Protein AF-A0A2G6MVC4-F1 (afdb_monomer_lite)

Sequence (98 aa):
SINDITSALVVNGYSRGLEQEADAIALELLQRVGYNPWALKHVLEEMDRQWDPRGPGFARTHPSPQDRIGSIQPLLAGRPEVKVTAARADRFARAVGD

Structure (mmCIF, N/CA/C/O backbone):
data_AF-A0A2G6MVC4-F1
#
_entry.id   AF-A0A2G6MVC4-F1
#
loop_
_atom_site.group_PDB
_atom_site.id
_atom_site.type_symbol
_atom_site.label_atom_id
_atom_site.label_alt_id
_atom_site.label_comp_id
_atom_site.label_asym_id
_atom_site.label_entity_id
_atom_site.label_seq_id
_atom_site.pdbx_PDB_ins_code
_atom_site.Cartn_x
_atom_site.Cartn_y
_atom_site.Cartn_z
_atom_site.occupancy
_atom_site.B_iso_or_equiv
_atom_site.auth_seq_id
_atom_site.auth_comp_id
_atom_site.auth_asym_id
_atom_site.auth_atom_id
_atom_site.pdbx_PDB_model_num
ATOM 1 N N . SER A 1 1 ? 2.831 12.547 -31.891 1.00 53.75 1 SER A N 1
ATOM 2 C CA . SER A 1 1 ? 1.528 12.201 -32.507 1.00 53.75 1 SER A CA 1
ATOM 3 C C . SER A 1 1 ? 0.512 11.888 -31.408 1.00 53.75 1 SER A C 1
ATOM 5 O O . SER A 1 1 ? 0.952 11.567 -30.311 1.00 53.75 1 SER A O 1
ATOM 7 N N . ILE A 1 2 ? -0.810 11.951 -31.637 1.00 57.72 2 ILE A N 1
ATOM 8 C CA . ILE A 1 2 ? -1.808 11.482 -30.634 1.00 57.72 2 ILE A CA 1
ATOM 9 C C . ILE A 1 2 ? -1.535 10.014 -30.262 1.00 57.72 2 ILE A C 1
ATOM 11 O O . ILE A 1 2 ? -1.634 9.639 -29.098 1.00 57.72 2 ILE A O 1
ATOM 15 N N . ASN A 1 3 ? -1.054 9.234 -31.234 1.00 55.66 3 ASN A N 1
ATOM 16 C CA . ASN A 1 3 ? -0.643 7.847 -31.044 1.00 55.66 3 ASN A CA 1
ATOM 17 C C . ASN A 1 3 ? 0.523 7.677 -30.048 1.00 55.66 3 ASN A C 1
ATOM 19 O O . ASN A 1 3 ? 0.543 6.685 -29.333 1.00 55.66 3 ASN A O 1
ATOM 23 N N . ASP A 1 4 ? 1.451 8.638 -29.929 1.00 57.19 4 ASP A N 1
ATOM 24 C CA . ASP A 1 4 ? 2.547 8.565 -28.940 1.00 57.19 4 ASP A CA 1
ATOM 25 C C . ASP A 1 4 ? 2.051 8.811 -27.517 1.00 57.19 4 ASP A C 1
ATOM 27 O O . ASP A 1 4 ? 2.571 8.225 -26.577 1.00 57.19 4 ASP A O 1
ATOM 31 N N . ILE A 1 5 ? 1.039 9.667 -27.348 1.00 57.22 5 ILE A N 1
ATOM 32 C CA . ILE A 1 5 ? 0.450 9.969 -26.037 1.00 57.22 5 ILE A CA 1
ATOM 33 C C . ILE A 1 5 ? -0.335 8.752 -25.545 1.00 57.22 5 ILE A C 1
ATOM 35 O O . ILE A 1 5 ? -0.178 8.332 -24.401 1.00 57.22 5 ILE A O 1
ATOM 39 N N . THR A 1 6 ? -1.129 8.134 -26.424 1.00 57.78 6 THR A N 1
ATOM 40 C CA . THR A 1 6 ? -1.849 6.901 -26.091 1.00 57.78 6 THR A CA 1
ATOM 41 C C . THR A 1 6 ? -0.891 5.733 -25.879 1.00 57.78 6 THR A C 1
ATOM 43 O O . THR A 1 6 ? -1.080 4.969 -24.941 1.00 57.78 6 THR A O 1
ATOM 46 N N . SER A 1 7 ? 0.177 5.608 -26.675 1.00 55.53 7 SER A N 1
ATOM 47 C CA . SER A 1 7 ? 1.199 4.577 -26.464 1.00 55.53 7 SER A CA 1
ATOM 48 C C . SER A 1 7 ? 2.024 4.824 -25.206 1.00 55.53 7 SER A C 1
ATOM 50 O O . SER A 1 7 ? 2.325 3.867 -24.513 1.00 55.53 7 SER A O 1
ATOM 52 N N . ALA A 1 8 ? 2.340 6.066 -24.839 1.00 55.47 8 ALA A N 1
ATOM 53 C CA . ALA A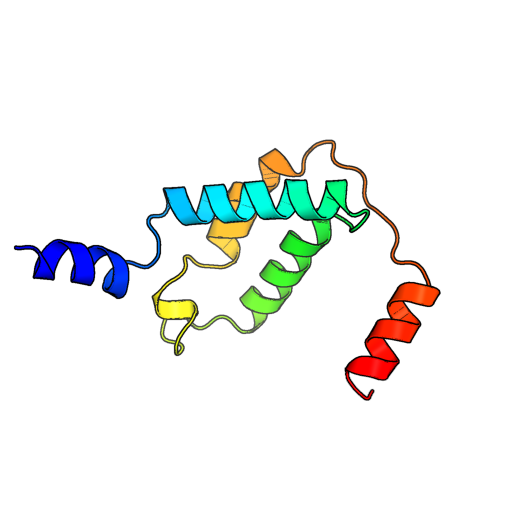 1 8 ? 3.019 6.354 -23.579 1.00 55.47 8 ALA A CA 1
ATOM 54 C C . ALA A 1 8 ? 2.154 5.981 -22.368 1.00 55.47 8 ALA A C 1
ATOM 56 O O . ALA A 1 8 ? 2.689 5.458 -21.399 1.00 55.47 8 ALA A O 1
ATOM 57 N N . LEU A 1 9 ? 0.837 6.194 -22.443 1.00 55.03 9 LEU A N 1
ATOM 58 C CA . LEU A 1 9 ? -0.115 5.798 -21.399 1.00 55.03 9 LEU A CA 1
ATOM 59 C C . LEU A 1 9 ? -0.357 4.278 -21.348 1.00 55.03 9 LEU A C 1
ATOM 61 O O . LEU A 1 9 ? -0.578 3.732 -20.274 1.00 55.03 9 LEU A O 1
ATOM 65 N N . VAL A 1 10 ? -0.318 3.591 -22.494 1.00 53.50 10 VAL A N 1
ATOM 66 C CA . VAL A 1 10 ? -0.588 2.144 -22.597 1.00 53.50 10 VAL A CA 1
ATOM 67 C C . VAL A 1 10 ? 0.672 1.290 -22.388 1.00 53.50 10 VAL A C 1
ATOM 69 O O . VAL A 1 10 ? 0.576 0.192 -21.847 1.00 53.50 10 VAL A O 1
ATOM 72 N N . VAL A 1 11 ? 1.851 1.768 -22.802 1.00 53.38 11 VAL A N 1
ATOM 73 C CA . VAL A 1 11 ? 3.120 1.011 -22.794 1.00 53.38 11 VAL A CA 1
ATOM 74 C C . VAL A 1 11 ? 3.968 1.298 -21.554 1.00 53.38 11 VAL A C 1
ATOM 76 O O . VAL A 1 11 ? 4.631 0.382 -21.080 1.00 53.38 11 VAL A O 1
ATOM 79 N N . ASN A 1 12 ? 3.950 2.514 -20.991 1.00 53.81 12 ASN A N 1
ATOM 80 C CA . ASN A 1 12 ? 4.765 2.811 -19.798 1.00 53.81 12 ASN A CA 1
ATOM 81 C C . ASN A 1 12 ? 4.089 2.433 -18.474 1.00 53.81 12 ASN A C 1
ATOM 83 O O . ASN A 1 12 ? 4.666 2.681 -17.415 1.00 53.81 12 ASN A O 1
ATOM 87 N N . GLY A 1 13 ? 2.880 1.866 -18.517 1.00 56.72 13 GLY A N 1
ATOM 88 C CA . GLY A 1 13 ? 2.032 1.827 -17.334 1.00 56.72 13 GLY A CA 1
ATOM 89 C C . GLY A 1 13 ? 1.529 3.219 -16.956 1.00 56.72 13 GLY A C 1
ATOM 90 O O . GLY A 1 13 ? 1.842 4.219 -17.612 1.00 56.72 13 GLY A O 1
ATOM 91 N N . TYR A 1 14 ? 0.753 3.308 -15.878 1.00 60.19 14 TYR A N 1
ATOM 92 C CA . TYR A 1 14 ? 0.520 4.603 -15.246 1.00 60.19 14 TYR A CA 1
ATOM 93 C C . TYR A 1 14 ? 1.879 5.232 -14.914 1.00 60.19 14 TYR A C 1
ATOM 95 O O . TYR A 1 14 ? 2.822 4.540 -14.519 1.00 60.19 14 TYR A O 1
ATOM 103 N N . SER A 1 15 ? 2.013 6.549 -15.097 1.00 70.38 15 SER A N 1
ATOM 104 C CA . SER A 1 15 ? 3.256 7.220 -14.713 1.00 70.38 15 SER A CA 1
ATOM 105 C C . SER A 1 15 ? 3.573 6.890 -13.247 1.00 70.38 15 SER A C 1
ATOM 107 O O . SER A 1 15 ? 2.660 6.745 -12.434 1.00 70.38 15 SER A O 1
ATOM 109 N N . ARG A 1 16 ? 4.856 6.780 -12.875 1.00 73.69 16 ARG A N 1
ATOM 110 C CA . ARG A 1 16 ? 5.239 6.469 -11.481 1.00 73.69 16 ARG A CA 1
ATOM 111 C C . ARG A 1 16 ? 4.552 7.387 -10.457 1.00 73.69 16 ARG A C 1
ATOM 113 O O . ARG A 1 16 ? 4.278 6.946 -9.349 1.00 73.69 16 ARG A O 1
ATOM 120 N N . GLY A 1 17 ? 4.256 8.634 -10.836 1.00 80.75 17 GLY A N 1
ATOM 121 C CA . GLY A 1 17 ? 3.488 9.567 -10.009 1.00 80.75 17 GLY A CA 1
ATOM 122 C C . GLY A 1 17 ? 2.019 9.169 -9.833 1.00 80.75 17 GLY A C 1
ATOM 123 O O . GLY A 1 17 ? 1.516 9.237 -8.719 1.00 80.75 17 GLY A O 1
ATOM 124 N N . LEU A 1 18 ? 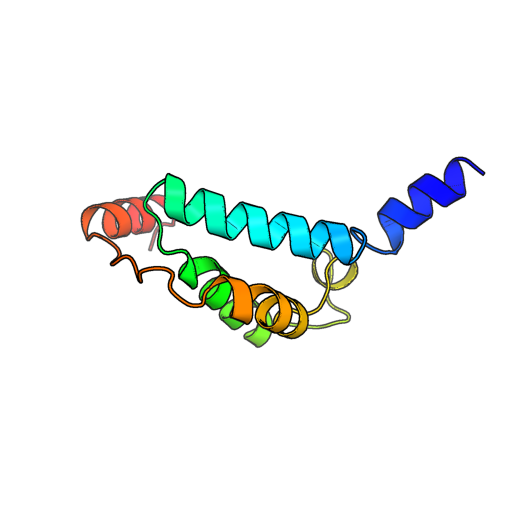1.352 8.694 -10.889 1.00 85.69 18 LEU A N 1
ATOM 125 C CA . LEU A 1 18 ? -0.035 8.216 -10.817 1.00 85.69 18 LEU A CA 1
ATOM 126 C C . LEU A 1 18 ? -0.163 6.953 -9.953 1.00 85.69 18 LEU A C 1
ATOM 128 O O . LEU A 1 18 ? -1.130 6.820 -9.214 1.00 85.69 18 LEU A O 1
ATOM 132 N N . GLU A 1 19 ? 0.823 6.056 -9.994 1.00 86.38 19 GLU A N 1
ATOM 133 C CA . GLU A 1 19 ? 0.863 4.867 -9.126 1.00 86.38 19 GLU A CA 1
ATOM 134 C C . GLU A 1 19 ? 1.000 5.237 -7.645 1.00 86.38 19 GLU A C 1
ATOM 136 O O . GLU A 1 19 ? 0.278 4.718 -6.796 1.00 86.38 19 GLU A O 1
ATOM 141 N N . GLN A 1 20 ? 1.890 6.184 -7.338 1.00 89.94 20 GLN A N 1
ATOM 142 C CA . GLN A 1 20 ? 2.065 6.693 -5.977 1.00 89.94 20 GLN A CA 1
ATOM 143 C C . GLN A 1 20 ? 0.806 7.405 -5.471 1.00 89.94 20 GLN A C 1
ATOM 145 O O . GLN A 1 20 ? 0.413 7.222 -4.319 1.00 89.94 20 GLN A O 1
ATOM 150 N N . GLU A 1 21 ? 0.162 8.203 -6.324 1.00 92.69 21 GLU A N 1
ATOM 151 C CA . GLU A 1 21 ? -1.096 8.872 -5.994 1.00 92.69 21 GLU A CA 1
ATOM 152 C C . GLU A 1 21 ? -2.222 7.858 -5.759 1.00 92.69 21 GLU A C 1
ATOM 154 O O . GLU A 1 21 ? -2.939 7.957 -4.762 1.00 92.69 21 GLU A O 1
ATOM 159 N N . ALA A 1 22 ? -2.336 6.838 -6.614 1.00 93.81 22 ALA A N 1
ATOM 160 C CA . ALA A 1 22 ? -3.309 5.765 -6.450 1.00 93.81 22 ALA A CA 1
ATOM 161 C C . ALA A 1 22 ? -3.120 5.025 -5.117 1.00 93.81 22 ALA A C 1
ATOM 163 O O . ALA A 1 22 ? -4.094 4.792 -4.397 1.00 93.81 22 ALA A O 1
ATOM 164 N N . ASP A 1 23 ? -1.876 4.717 -4.748 1.00 95.75 23 ASP A N 1
ATOM 165 C CA . ASP A 1 23 ? -1.561 4.072 -3.477 1.00 95.75 23 ASP A CA 1
ATOM 166 C C . ASP A 1 23 ? -1.865 4.974 -2.272 1.00 95.75 23 ASP A C 1
ATOM 168 O O . ASP A 1 23 ? -2.466 4.524 -1.292 1.00 95.75 23 ASP A O 1
ATOM 172 N N . ALA A 1 24 ? -1.535 6.265 -2.346 1.00 94.94 24 ALA A N 1
ATOM 173 C CA . ALA A 1 24 ? -1.867 7.227 -1.299 1.00 94.94 24 ALA A CA 1
ATOM 174 C C . ALA A 1 24 ? -3.388 7.356 -1.092 1.00 94.94 24 ALA A C 1
ATOM 176 O O . ALA A 1 24 ? -3.864 7.325 0.050 1.00 94.94 24 ALA A O 1
ATOM 177 N N . ILE A 1 25 ? -4.154 7.435 -2.185 1.00 96.38 25 ILE A N 1
ATOM 178 C CA . ILE A 1 25 ? -5.622 7.466 -2.161 1.00 96.38 25 ILE A CA 1
ATOM 179 C C . ILE A 1 25 ? -6.175 6.162 -1.584 1.00 96.38 25 ILE A C 1
ATOM 181 O O . ILE A 1 25 ? -7.100 6.198 -0.771 1.00 96.38 25 ILE A O 1
ATOM 185 N N . ALA A 1 26 ? -5.606 5.009 -1.945 1.00 95.94 26 ALA A N 1
ATOM 186 C CA . ALA A 1 26 ? -6.025 3.724 -1.397 1.00 95.94 26 ALA A CA 1
ATOM 187 C C . ALA A 1 26 ? -5.858 3.681 0.131 1.00 95.94 26 ALA A C 1
ATOM 189 O O . ALA A 1 26 ? -6.781 3.259 0.831 1.00 95.94 26 ALA A O 1
ATOM 190 N N . LEU A 1 27 ? -4.739 4.179 0.671 1.00 95.50 27 LEU A N 1
ATOM 191 C CA . LEU A 1 27 ? -4.533 4.269 2.122 1.00 95.50 27 LEU A CA 1
ATOM 192 C C . LEU A 1 27 ? -5.569 5.167 2.810 1.00 95.50 27 LEU A C 1
ATOM 194 O O . LEU A 1 27 ? -6.080 4.819 3.879 1.00 95.50 27 LEU A O 1
ATOM 198 N N . GLU A 1 28 ? -5.880 6.324 2.221 1.00 94.25 28 GLU A N 1
ATOM 199 C CA . GLU A 1 28 ? -6.916 7.221 2.741 1.00 94.25 28 GLU A CA 1
ATOM 200 C C . GLU A 1 28 ? -8.295 6.560 2.709 1.00 94.25 28 GLU A C 1
ATOM 202 O O . GLU A 1 28 ? -9.014 6.581 3.710 1.00 94.25 28 GLU A O 1
ATOM 207 N N . LEU A 1 29 ? -8.654 5.934 1.589 1.00 95.75 29 LEU A N 1
ATOM 208 C CA . LEU A 1 29 ? -9.942 5.280 1.423 1.00 95.75 29 LEU A CA 1
ATOM 209 C C . LEU A 1 29 ? -10.117 4.157 2.444 1.00 95.75 29 LEU A C 1
ATOM 211 O O . LEU A 1 29 ? -11.131 4.140 3.141 1.00 95.75 29 LEU A O 1
ATOM 215 N N . LEU A 1 30 ? -9.119 3.273 2.580 1.00 94.06 30 LEU A N 1
ATOM 216 C CA . LEU A 1 30 ? -9.126 2.188 3.562 1.00 94.06 30 LEU A CA 1
ATOM 217 C C . LEU A 1 30 ? -9.412 2.733 4.962 1.00 94.06 30 LEU A C 1
ATOM 219 O O . LEU A 1 30 ? -10.333 2.258 5.622 1.00 94.06 30 LEU A O 1
ATOM 223 N N . GLN A 1 31 ? -8.699 3.783 5.371 1.00 91.62 31 GLN A N 1
ATOM 224 C CA . GLN A 1 31 ? -8.913 4.417 6.668 1.00 91.62 31 GLN A CA 1
ATOM 225 C C . GLN A 1 31 ? -10.329 4.992 6.809 1.00 91.62 31 GLN A C 1
ATOM 227 O O . GLN A 1 31 ? -10.991 4.761 7.821 1.00 91.62 31 GLN A O 1
ATOM 232 N N . ARG A 1 32 ? -10.807 5.729 5.800 1.00 92.19 32 ARG A N 1
ATOM 233 C CA . ARG A 1 32 ? -12.111 6.413 5.828 1.00 92.19 32 ARG A CA 1
ATOM 234 C C . ARG A 1 32 ? -13.286 5.454 5.925 1.00 92.19 32 ARG A C 1
ATOM 236 O O . ARG A 1 32 ? -14.277 5.787 6.566 1.00 92.19 32 ARG A O 1
ATOM 243 N N . VAL A 1 33 ? -13.184 4.280 5.309 1.00 91.12 33 VAL A N 1
ATOM 244 C CA . VAL A 1 33 ? -14.246 3.265 5.350 1.00 91.12 33 VAL A CA 1
ATOM 245 C C . VAL A 1 33 ? -14.035 2.213 6.448 1.00 91.12 33 VAL A C 1
ATOM 247 O O . VAL A 1 33 ? -14.767 1.227 6.503 1.00 91.12 33 VAL A O 1
ATOM 250 N N . GLY A 1 34 ? -13.064 2.422 7.345 1.00 88.81 34 GLY A N 1
ATOM 251 C CA . GLY A 1 34 ? -12.838 1.572 8.516 1.00 88.81 34 GLY A CA 1
ATOM 252 C C . GLY A 1 34 ? -12.100 0.260 8.233 1.00 88.81 34 GLY A C 1
ATOM 253 O O . GLY A 1 34 ? -12.146 -0.654 9.056 1.00 88.81 34 GLY A O 1
ATOM 254 N N . TYR A 1 35 ? -11.421 0.143 7.091 1.00 91.19 35 TYR A N 1
ATOM 255 C CA . TYR A 1 35 ? -10.453 -0.926 6.842 1.00 91.19 35 TYR A CA 1
ATOM 256 C C . TYR A 1 35 ? -9.072 -0.563 7.391 1.00 91.19 35 TYR A C 1
ATOM 258 O O . TYR A 1 35 ? -8.737 0.600 7.600 1.00 91.19 35 TYR A O 1
ATOM 266 N N . ASN A 1 36 ? -8.245 -1.587 7.601 1.00 92.38 36 ASN A N 1
ATOM 267 C CA . ASN A 1 36 ? -6.860 -1.410 8.014 1.00 92.38 36 ASN A CA 1
ATOM 268 C C . ASN A 1 36 ? -6.032 -0.806 6.865 1.00 92.38 36 ASN A C 1
ATOM 270 O O . ASN A 1 36 ? -5.896 -1.475 5.839 1.00 92.38 36 ASN A O 1
ATOM 274 N N . PRO A 1 37 ? -5.433 0.391 7.007 1.00 94.00 37 PRO A N 1
ATOM 275 C CA . PRO A 1 37 ? -4.573 0.965 5.967 1.00 94.00 37 PRO A CA 1
ATOM 276 C C . PRO A 1 37 ? -3.348 0.089 5.665 1.00 94.00 37 PRO A C 1
ATOM 278 O O . PRO A 1 37 ? -2.881 0.047 4.530 1.00 94.00 37 PRO A O 1
ATOM 281 N N . TRP A 1 38 ? -2.880 -0.689 6.648 1.00 94.75 38 TRP A N 1
ATOM 282 C CA . TRP A 1 38 ? -1.794 -1.656 6.471 1.00 94.75 38 TRP A CA 1
ATOM 283 C C . TRP A 1 38 ? -2.173 -2.837 5.563 1.00 94.75 38 TRP A C 1
ATOM 285 O O . TRP A 1 38 ? -1.290 -3.537 5.072 1.00 94.75 38 TRP A O 1
ATOM 295 N N . ALA A 1 39 ? -3.463 -3.042 5.265 1.00 94.25 39 ALA A N 1
ATOM 296 C CA . ALA A 1 39 ? -3.909 -4.106 4.366 1.00 94.25 39 ALA A CA 1
ATOM 297 C C . ALA A 1 39 ? -3.342 -3.961 2.947 1.00 94.25 39 ALA A C 1
ATOM 299 O O . ALA A 1 39 ? -3.067 -4.977 2.315 1.00 94.25 39 ALA A O 1
ATOM 300 N N . LEU A 1 40 ? -3.113 -2.733 2.459 1.00 96.00 40 LEU A N 1
ATOM 301 C CA . LEU A 1 40 ? -2.475 -2.530 1.155 1.00 96.00 40 LEU A CA 1
ATOM 302 C C . LEU A 1 40 ? -1.053 -3.102 1.144 1.00 96.00 40 LEU A C 1
ATOM 304 O O . LEU A 1 40 ? -0.696 -3.822 0.218 1.00 96.00 40 LEU A O 1
ATOM 308 N N . LYS A 1 41 ? -0.270 -2.858 2.204 1.00 96.00 41 LYS A N 1
ATOM 309 C CA . LYS A 1 41 ? 1.072 -3.436 2.353 1.00 96.00 41 LYS A CA 1
ATOM 310 C C . LYS A 1 41 ? 1.022 -4.964 2.338 1.00 96.00 41 LYS A C 1
ATOM 312 O O . LYS A 1 41 ? 1.810 -5.568 1.627 1.00 96.00 41 LYS A O 1
ATOM 317 N N . HIS A 1 42 ? 0.069 -5.580 3.037 1.00 94.88 42 HIS A N 1
ATOM 318 C CA . HIS A 1 42 ? -0.080 -7.040 3.030 1.00 94.88 42 HIS A CA 1
ATOM 319 C C . HIS A 1 42 ? -0.444 -7.610 1.658 1.00 94.88 42 HIS A C 1
ATOM 321 O O . HIS A 1 42 ? 0.088 -8.644 1.265 1.00 94.88 42 HIS A O 1
ATOM 327 N N . VAL A 1 43 ? -1.320 -6.933 0.911 1.00 94.94 43 VAL A N 1
ATOM 328 C CA . VAL A 1 43 ? -1.629 -7.322 -0.471 1.00 94.94 43 VAL A CA 1
ATOM 329 C C . VAL A 1 43 ? -0.372 -7.241 -1.336 1.00 94.94 43 VAL A C 1
ATOM 331 O O . VAL A 1 43 ? -0.084 -8.183 -2.064 1.00 94.94 43 VAL A O 1
ATOM 334 N N . LEU A 1 44 ? 0.407 -6.162 -1.223 1.00 96.12 44 LEU A N 1
ATOM 335 C CA . LEU A 1 44 ? 1.657 -6.009 -1.970 1.00 96.12 44 LEU A CA 1
ATOM 336 C C . LEU A 1 44 ? 2.702 -7.064 -1.581 1.00 96.12 44 LEU A C 1
ATOM 338 O O . LEU A 1 44 ? 3.365 -7.600 -2.459 1.00 96.12 44 LEU A O 1
ATOM 342 N N . GLU A 1 45 ? 2.820 -7.405 -0.298 1.00 96.94 45 GLU A N 1
ATOM 343 C CA . GLU A 1 45 ? 3.695 -8.484 0.178 1.00 96.94 45 GLU A CA 1
ATOM 344 C C . GLU A 1 45 ? 3.293 -9.846 -0.402 1.00 96.94 45 GLU A C 1
ATOM 346 O O . GLU A 1 45 ? 4.160 -10.628 -0.782 1.00 96.94 45 GLU A O 1
ATOM 351 N N . GLU A 1 46 ? 1.993 -10.139 -0.492 1.00 95.69 46 GLU A N 1
ATOM 352 C CA . GLU A 1 46 ? 1.512 -11.377 -1.115 1.00 95.69 46 GLU A CA 1
ATOM 353 C C . GLU A 1 46 ? 1.763 -11.380 -2.627 1.00 95.69 46 GLU A C 1
ATOM 355 O O . GLU A 1 46 ? 2.224 -12.378 -3.179 1.00 95.69 46 GLU A O 1
ATOM 360 N N . MET A 1 47 ? 1.528 -10.247 -3.293 1.00 93.94 47 MET A N 1
ATOM 361 C CA . MET A 1 47 ? 1.829 -10.083 -4.716 1.00 93.94 47 MET A CA 1
ATOM 362 C C . MET A 1 47 ? 3.320 -10.268 -5.008 1.00 93.94 47 MET A C 1
ATOM 364 O O . MET A 1 47 ? 3.664 -10.870 -6.021 1.00 93.94 47 MET A O 1
ATOM 368 N N . ASP A 1 48 ? 4.198 -9.784 -4.126 1.00 95.25 48 ASP A N 1
ATOM 369 C CA . ASP A 1 48 ? 5.649 -9.902 -4.276 1.00 95.25 48 ASP A CA 1
ATOM 370 C C . ASP A 1 48 ? 6.118 -11.361 -4.299 1.00 95.25 48 ASP A C 1
ATOM 372 O O . ASP A 1 48 ? 6.968 -11.733 -5.106 1.00 95.25 48 ASP A O 1
ATOM 376 N N . ARG A 1 49 ? 5.505 -12.228 -3.481 1.00 95.38 49 ARG A N 1
ATOM 377 C CA . ARG A 1 49 ? 5.840 -13.665 -3.435 1.00 95.38 49 ARG A CA 1
ATOM 378 C C . ARG A 1 49 ? 5.619 -14.375 -4.766 1.00 95.38 49 ARG A C 1
ATOM 380 O O . ARG A 1 49 ? 6.258 -15.391 -5.025 1.00 95.38 49 ARG A O 1
ATOM 387 N N . GLN A 1 50 ? 4.699 -13.866 -5.579 1.00 91.12 50 GLN A N 1
ATOM 388 C CA . GLN A 1 50 ? 4.332 -14.432 -6.876 1.00 91.12 50 GLN A CA 1
ATOM 389 C C . GLN A 1 50 ? 4.777 -13.531 -8.036 1.00 91.12 50 GLN A C 1
ATOM 391 O O . GLN A 1 50 ? 4.349 -13.726 -9.175 1.00 91.12 50 GLN A O 1
ATOM 396 N N . TRP A 1 51 ? 5.615 -12.526 -7.761 1.00 93.12 51 TRP A N 1
ATOM 397 C CA . TRP A 1 51 ? 5.972 -11.519 -8.743 1.00 93.12 51 TRP A CA 1
ATOM 398 C C . TRP A 1 51 ? 6.949 -12.057 -9.784 1.00 93.12 51 TRP A C 1
ATOM 400 O O . TRP A 1 51 ? 8.073 -12.452 -9.477 1.00 93.12 51 TRP A O 1
ATOM 410 N N . ASP A 1 52 ? 6.543 -11.978 -11.047 1.00 92.94 52 ASP A N 1
ATOM 411 C CA . ASP A 1 52 ? 7.432 -12.121 -12.192 1.00 92.94 52 ASP A CA 1
ATOM 412 C C . ASP A 1 52 ? 7.437 -10.797 -12.968 1.00 92.94 52 ASP A C 1
ATOM 414 O O . ASP A 1 52 ? 6.415 -10.454 -13.566 1.00 92.94 52 ASP A O 1
ATOM 418 N N . PRO A 1 53 ? 8.563 -10.058 -13.028 1.00 86.25 53 PRO A N 1
ATOM 419 C CA . PRO A 1 53 ? 8.675 -8.838 -13.831 1.00 86.25 53 PRO A CA 1
ATOM 420 C C . PRO A 1 53 ? 8.394 -9.042 -15.330 1.00 86.25 53 PRO A C 1
ATOM 422 O O . PRO A 1 53 ? 8.138 -8.081 -16.050 1.00 86.25 53 PRO A O 1
ATOM 425 N N . ARG A 1 54 ? 8.478 -10.283 -15.828 1.00 87.38 54 ARG A N 1
ATOM 426 C CA . ARG A 1 54 ? 8.125 -10.667 -17.206 1.00 87.38 54 ARG A CA 1
ATOM 427 C C . ARG A 1 54 ? 6.732 -11.297 -17.305 1.00 87.38 54 ARG A C 1
ATOM 429 O O . ARG A 1 54 ? 6.311 -11.680 -18.401 1.00 87.38 54 ARG A O 1
ATOM 436 N N . GLY A 1 55 ? 6.021 -11.372 -16.184 1.00 84.25 55 GLY A N 1
ATOM 437 C CA . GLY A 1 55 ? 4.687 -11.929 -16.065 1.00 84.25 55 GLY A CA 1
ATOM 438 C C . GLY A 1 55 ? 3.648 -11.139 -16.866 1.00 84.25 55 GLY A C 1
ATOM 439 O O . GLY A 1 55 ? 3.877 -9.999 -17.279 1.00 84.25 55 GLY A O 1
ATOM 440 N N . PRO A 1 56 ? 2.488 -11.740 -17.153 1.00 82.75 56 PRO A N 1
ATOM 441 C CA . PRO A 1 56 ? 1.463 -11.095 -17.954 1.00 82.75 56 PRO A CA 1
ATOM 442 C C . PRO A 1 56 ? 0.746 -9.959 -17.209 1.00 82.75 56 PRO A C 1
ATOM 444 O O . PRO A 1 56 ? 0.727 -9.894 -15.983 1.00 82.75 56 PRO A O 1
ATOM 447 N N . GLY A 1 57 ? 0.088 -9.084 -17.976 1.00 83.44 57 GLY A 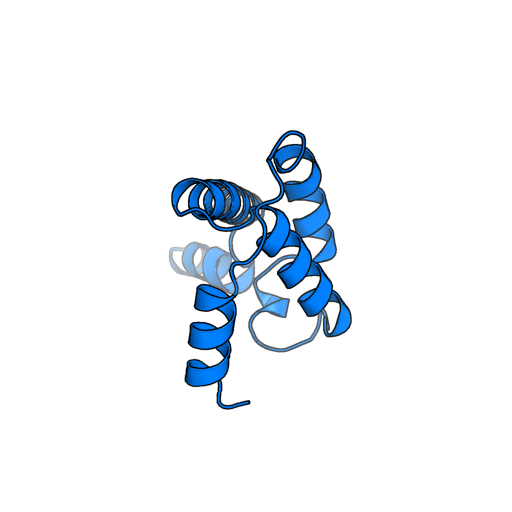N 1
ATOM 448 C CA . GLY A 1 57 ? -0.835 -8.073 -17.453 1.00 83.44 57 GLY A CA 1
ATOM 449 C C . GLY A 1 57 ? -0.182 -7.095 -16.477 1.00 83.44 57 GLY A C 1
ATOM 450 O O . GLY A 1 57 ? 0.622 -6.263 -16.890 1.00 83.44 57 GLY A O 1
ATOM 451 N N . PHE A 1 58 ? -0.543 -7.221 -15.198 1.00 82.31 58 PHE A N 1
ATOM 452 C CA . PHE A 1 58 ? -0.225 -6.277 -14.125 1.00 82.31 58 PHE A CA 1
ATOM 453 C C . PHE A 1 58 ? 1.280 -6.009 -13.976 1.00 82.31 58 PHE A C 1
ATOM 455 O O . PHE A 1 58 ? 1.686 -4.859 -13.836 1.00 82.31 58 PHE A O 1
ATOM 462 N N . ALA A 1 59 ? 2.118 -7.044 -14.097 1.00 85.62 59 ALA A N 1
ATOM 463 C CA . ALA A 1 59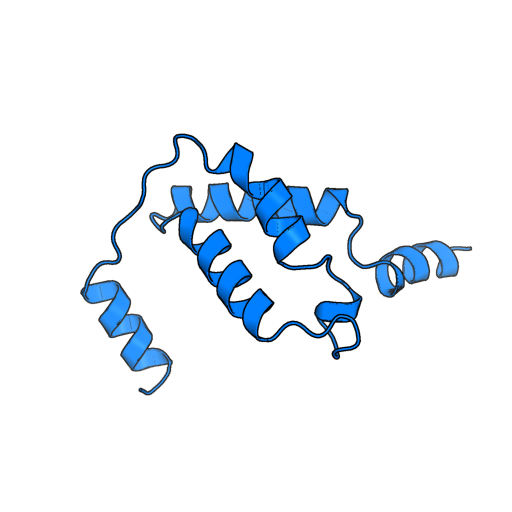 ? 3.568 -6.895 -13.963 1.00 85.62 59 ALA A CA 1
ATOM 464 C C . ALA A 1 59 ? 4.239 -6.108 -15.100 1.00 85.62 59 ALA A C 1
ATOM 466 O O . ALA A 1 59 ? 5.370 -5.654 -14.949 1.00 85.62 59 ALA A O 1
ATOM 467 N N . ARG A 1 60 ? 3.540 -5.908 -16.227 1.00 84.00 60 ARG A N 1
ATOM 468 C CA . ARG A 1 60 ? 4.028 -5.101 -17.357 1.00 84.00 60 ARG A CA 1
ATOM 469 C C . ARG A 1 60 ? 3.654 -3.628 -17.255 1.00 84.00 60 ARG A C 1
ATOM 471 O O . ARG A 1 60 ? 4.288 -2.814 -17.915 1.00 84.00 60 ARG A O 1
ATOM 478 N N . THR A 1 61 ? 2.616 -3.295 -16.488 1.00 82.88 61 THR A N 1
ATOM 479 C CA . THR A 1 61 ? 2.020 -1.949 -16.462 1.00 82.88 61 THR A CA 1
ATOM 480 C C . THR A 1 61 ? 2.114 -1.263 -15.103 1.00 82.88 61 THR A C 1
ATOM 482 O O . THR A 1 61 ? 1.750 -0.098 -15.002 1.00 82.88 61 THR A O 1
ATOM 485 N N . HIS A 1 62 ? 2.592 -1.954 -14.069 1.00 85.56 62 HIS A N 1
ATOM 486 C CA . HIS A 1 62 ? 2.796 -1.398 -12.734 1.00 85.56 62 HIS A CA 1
ATOM 487 C C . HIS A 1 62 ? 4.244 -1.627 -12.268 1.00 85.56 62 HIS A C 1
ATOM 489 O O . HIS A 1 62 ? 4.867 -2.616 -12.666 1.00 85.56 62 HIS A O 1
ATOM 495 N N . PRO A 1 63 ? 4.793 -0.747 -11.408 1.00 89.19 63 PRO A N 1
ATOM 496 C CA . PRO A 1 63 ? 6.052 -0.988 -10.710 1.00 89.19 63 PRO A CA 1
ATOM 497 C C . PRO A 1 63 ? 6.005 -2.259 -9.854 1.00 89.19 63 PRO A C 1
ATOM 499 O O . PRO A 1 63 ? 4.932 -2.780 -9.540 1.00 89.19 63 PRO A O 1
ATOM 502 N N . SER A 1 64 ? 7.182 -2.727 -9.430 1.00 92.94 64 SER A N 1
ATOM 503 C CA . SER A 1 64 ? 7.274 -3.886 -8.541 1.00 92.94 64 SER A CA 1
ATOM 504 C C . SER A 1 64 ? 6.512 -3.643 -7.223 1.00 92.94 64 SER A C 1
ATOM 506 O O . SER A 1 64 ? 6.425 -2.499 -6.757 1.00 92.94 64 SER A O 1
ATOM 508 N N . PRO A 1 65 ? 5.987 -4.694 -6.573 1.00 95.12 65 PRO A N 1
ATOM 509 C CA . PRO A 1 65 ? 5.372 -4.557 -5.259 1.00 95.12 65 PRO A CA 1
ATOM 510 C C . PRO A 1 65 ? 6.330 -3.957 -4.221 1.00 95.12 65 PRO A C 1
ATOM 512 O O . PRO A 1 65 ? 5.906 -3.119 -3.430 1.00 95.12 65 PRO A O 1
ATOM 515 N N . GLN A 1 66 ? 7.623 -4.298 -4.269 1.00 95.69 66 GLN A N 1
ATOM 516 C CA . GLN A 1 66 ? 8.655 -3.708 -3.403 1.00 95.69 66 GLN A CA 1
ATOM 517 C C . GLN A 1 66 ? 8.819 -2.195 -3.612 1.00 95.69 66 GLN A C 1
ATOM 519 O O . GLN A 1 66 ? 8.856 -1.450 -2.630 1.00 95.69 66 GLN A O 1
ATOM 524 N N . ASP A 1 67 ? 8.854 -1.717 -4.864 1.00 94.31 67 ASP A N 1
ATOM 525 C CA . ASP A 1 67 ? 8.906 -0.277 -5.170 1.00 94.31 67 ASP A CA 1
ATOM 526 C C . ASP A 1 67 ? 7.698 0.442 -4.546 1.00 94.31 67 ASP A C 1
ATOM 528 O O . ASP A 1 67 ? 7.831 1.504 -3.927 1.00 94.31 67 ASP A O 1
ATOM 532 N N . ARG A 1 68 ? 6.510 -0.160 -4.678 1.00 94.88 68 ARG A N 1
ATOM 533 C CA . ARG A 1 68 ? 5.259 0.385 -4.140 1.00 94.88 68 ARG A CA 1
ATOM 534 C C . ARG A 1 68 ? 5.248 0.390 -2.615 1.00 94.88 68 ARG A C 1
ATOM 536 O O . ARG A 1 68 ? 4.942 1.431 -2.033 1.00 94.88 68 ARG A O 1
ATOM 543 N N . ILE A 1 69 ? 5.673 -0.699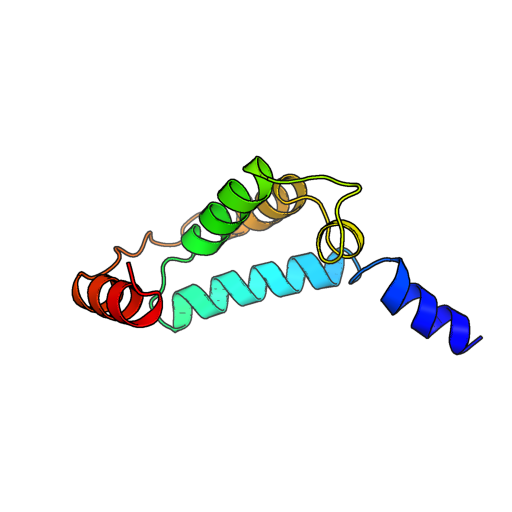 -1.965 1.00 96.00 69 ILE A N 1
ATOM 544 C CA . ILE A 1 69 ? 5.849 -0.779 -0.503 1.00 96.00 69 ILE A CA 1
ATOM 545 C C . ILE A 1 69 ? 6.765 0.347 -0.018 1.00 96.00 69 ILE A C 1
AT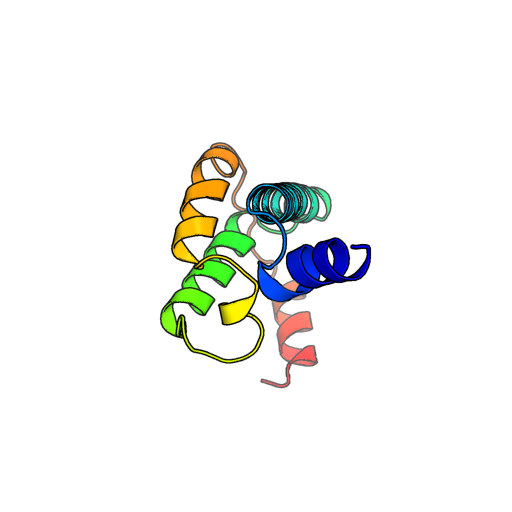OM 547 O O . ILE A 1 69 ? 6.409 1.061 0.919 1.00 96.00 69 ILE A O 1
ATOM 551 N N . GLY A 1 70 ? 7.902 0.557 -0.686 1.00 94.94 70 GLY A N 1
ATOM 552 C CA . GLY A 1 70 ? 8.827 1.644 -0.367 1.00 94.94 70 GLY A CA 1
ATOM 553 C C . GLY A 1 70 ? 8.166 3.023 -0.422 1.00 94.94 70 GLY A C 1
ATOM 554 O O . GLY A 1 70 ? 8.410 3.857 0.450 1.00 94.94 70 GLY A O 1
ATOM 555 N N . SER A 1 71 ? 7.285 3.248 -1.400 1.00 93.69 71 SER A N 1
ATOM 556 C CA . SER A 1 71 ? 6.571 4.520 -1.554 1.00 93.69 71 SER A CA 1
ATOM 557 C C . SER A 1 71 ? 5.489 4.756 -0.492 1.00 93.69 71 SER A C 1
ATOM 559 O O . SER A 1 71 ? 5.318 5.888 -0.038 1.00 93.69 71 SER A O 1
ATOM 561 N N . ILE A 1 72 ? 4.795 3.703 -0.041 1.00 95.06 72 ILE A N 1
ATOM 562 C CA . ILE A 1 72 ? 3.715 3.823 0.952 1.00 95.06 72 ILE A CA 1
ATOM 563 C C . ILE A 1 72 ? 4.203 3.758 2.398 1.00 95.06 72 ILE A C 1
ATOM 565 O O . ILE A 1 72 ? 3.500 4.220 3.296 1.00 95.06 72 ILE A O 1
ATOM 569 N N . GLN A 1 73 ? 5.393 3.207 2.652 1.00 94.50 73 GLN A N 1
ATOM 570 C CA . GLN A 1 73 ? 5.922 3.022 4.005 1.00 94.50 73 GLN A CA 1
ATOM 571 C C . GLN A 1 73 ? 5.936 4.325 4.836 1.00 94.50 73 GLN A C 1
ATOM 573 O O . GLN A 1 73 ? 5.480 4.287 5.982 1.00 94.50 73 GLN A O 1
ATOM 578 N N . PRO A 1 74 ? 6.362 5.492 4.303 1.00 94.31 74 PRO A N 1
ATOM 579 C CA . PRO A 1 74 ? 6.295 6.757 5.037 1.00 94.31 74 PRO A CA 1
ATOM 580 C C . PRO A 1 74 ? 4.856 7.219 5.306 1.00 94.31 74 PRO A C 1
ATOM 582 O O . PRO A 1 74 ? 4.592 7.836 6.334 1.00 94.31 74 PRO A O 1
ATOM 585 N N . LEU A 1 75 ? 3.917 6.902 4.408 1.00 93.50 75 LEU A N 1
ATOM 586 C CA . LEU A 1 75 ? 2.504 7.282 4.522 1.00 93.50 75 LEU A CA 1
ATOM 587 C C . LEU A 1 75 ? 1.747 6.445 5.560 1.00 93.50 75 LEU A C 1
ATOM 589 O O . LEU A 1 75 ? 0.700 6.876 6.047 1.00 93.50 75 LEU A O 1
ATOM 593 N N . LEU A 1 76 ? 2.245 5.248 5.878 1.00 91.69 76 LEU A N 1
ATOM 594 C CA . LEU A 1 76 ? 1.691 4.358 6.901 1.00 91.69 76 LEU A CA 1
ATOM 595 C C . LEU A 1 76 ? 2.093 4.768 8.324 1.00 91.69 76 LEU A C 1
ATOM 597 O O . LEU A 1 76 ? 1.407 4.400 9.280 1.00 91.69 76 LEU A O 1
ATOM 601 N N . ALA A 1 77 ? 3.178 5.531 8.481 1.00 89.69 77 ALA A N 1
ATOM 602 C CA . ALA A 1 77 ? 3.653 5.971 9.786 1.00 89.69 77 ALA A CA 1
ATOM 603 C C . ALA A 1 77 ? 2.555 6.754 10.532 1.00 89.69 77 ALA A C 1
ATOM 605 O O . ALA A 1 77 ? 2.009 7.733 10.031 1.00 89.69 77 ALA A O 1
ATOM 606 N N . GLY A 1 78 ? 2.210 6.301 11.740 1.00 83.56 78 GLY A N 1
ATOM 607 C CA . GLY A 1 78 ? 1.174 6.922 12.573 1.00 83.56 78 GLY A CA 1
ATOM 608 C C . GLY A 1 78 ? -0.270 6.536 12.229 1.00 83.56 78 GLY A C 1
ATOM 609 O O . GLY A 1 78 ? -1.183 6.967 12.933 1.00 83.56 78 GLY A O 1
ATOM 610 N N . ARG A 1 79 ? -0.511 5.703 11.204 1.00 89.00 79 ARG A N 1
ATOM 611 C CA . ARG A 1 79 ? -1.857 5.177 10.928 1.00 89.00 79 ARG A CA 1
ATOM 612 C C . ARG A 1 79 ? -2.186 4.000 11.851 1.00 89.00 79 ARG A C 1
ATOM 614 O O . ARG A 1 79 ? -1.347 3.109 12.014 1.00 89.00 79 ARG A O 1
ATOM 621 N N . PRO A 1 80 ? -3.401 3.958 12.427 1.00 83.94 80 PRO A N 1
ATOM 622 C CA . PRO A 1 80 ? -3.789 2.889 13.331 1.00 83.94 80 PRO A CA 1
ATOM 623 C C . PRO A 1 80 ? -3.925 1.571 12.575 1.00 83.94 80 PRO A C 1
ATOM 625 O O . PRO A 1 80 ? -4.485 1.513 11.477 1.00 83.94 80 PRO A O 1
ATOM 628 N N . GLU A 1 81 ? -3.463 0.499 13.201 1.00 81.31 81 GLU A N 1
ATOM 629 C CA . GLU A 1 81 ? -3.792 -0.841 12.752 1.00 81.31 81 GLU A CA 1
ATOM 630 C C . GLU A 1 81 ? -5.240 -1.152 13.149 1.00 81.31 81 GLU A C 1
ATOM 632 O O . GLU A 1 81 ? -5.603 -1.145 14.328 1.00 81.31 81 GLU A O 1
ATOM 637 N N . VAL A 1 82 ? -6.096 -1.391 12.156 1.00 85.94 82 VAL A N 1
ATOM 638 C CA . VAL A 1 82 ? -7.503 -1.733 12.397 1.00 85.94 82 VAL A CA 1
ATOM 639 C C . VAL A 1 82 ? -7.654 -3.248 12.408 1.00 85.94 82 VAL A C 1
ATOM 641 O O . VAL A 1 82 ? -7.328 -3.929 11.434 1.00 85.94 82 VAL A O 1
ATOM 644 N N . LYS A 1 83 ? -8.188 -3.799 13.501 1.00 84.06 83 LYS A N 1
ATOM 645 C CA . LYS A 1 83 ? -8.444 -5.239 13.594 1.00 84.06 83 LYS A CA 1
ATOM 646 C C . LYS A 1 83 ? -9.596 -5.644 12.680 1.00 84.06 83 LYS A C 1
ATOM 648 O O . LYS A 1 83 ? -10.653 -5.013 12.662 1.00 84.06 83 LYS A O 1
ATOM 653 N N . VAL A 1 84 ? -9.407 -6.744 11.959 1.00 84.25 84 VAL A N 1
ATOM 654 C CA . VAL A 1 84 ? -10.474 -7.373 11.177 1.00 84.25 84 VAL A CA 1
ATOM 655 C C . VAL A 1 84 ? -11.521 -7.942 12.132 1.00 84.25 84 VAL A C 1
ATOM 657 O O . VAL A 1 84 ? -11.195 -8.708 13.035 1.00 84.25 84 VAL A O 1
ATOM 660 N N . THR A 1 85 ? -12.786 -7.571 11.939 1.00 88.62 85 THR A N 1
ATOM 661 C CA . THR A 1 85 ? -13.896 -8.103 12.737 1.00 88.62 85 THR A CA 1
ATOM 662 C C . THR A 1 85 ? -14.321 -9.484 12.237 1.00 88.62 85 THR A C 1
ATOM 664 O O . THR A 1 85 ? -14.290 -9.745 11.032 1.00 88.62 85 THR A O 1
ATOM 667 N N . ALA A 1 86 ? -14.787 -10.349 13.146 1.00 90.25 86 ALA A N 1
ATOM 668 C CA . ALA A 1 86 ? -15.298 -11.680 12.799 1.00 90.25 86 ALA A CA 1
ATOM 669 C C . ALA A 1 86 ? -16.416 -11.604 11.745 1.00 90.25 86 ALA A C 1
ATOM 671 O O . ALA A 1 86 ? -16.346 -12.262 10.717 1.00 90.25 86 ALA A O 1
ATOM 672 N N . ALA A 1 87 ? -17.362 -10.674 11.909 1.00 91.69 87 ALA A N 1
ATOM 673 C CA . ALA A 1 87 ? -18.444 -10.479 10.945 1.00 91.69 87 ALA A CA 1
ATOM 674 C C . ALA A 1 87 ? -17.952 -10.122 9.529 1.00 91.69 87 ALA A C 1
ATOM 676 O O . ALA A 1 87 ? -18.604 -10.475 8.548 1.00 91.69 87 ALA A O 1
ATOM 677 N N . ARG A 1 88 ? -16.830 -9.395 9.387 1.00 88.94 88 ARG A N 1
ATOM 678 C CA . ARG A 1 88 ? -16.216 -9.159 8.070 1.00 88.94 88 ARG A CA 1
ATOM 679 C C . ARG A 1 88 ? -15.607 -10.449 7.524 1.00 88.94 88 ARG A C 1
ATOM 681 O O . ARG A 1 88 ? -15.813 -10.728 6.347 1.00 88.94 88 ARG A O 1
ATOM 688 N N . ALA A 1 89 ? -14.858 -11.183 8.347 1.00 89.31 89 ALA A N 1
ATOM 689 C CA . ALA A 1 89 ? -14.234 -12.442 7.947 1.00 89.31 89 ALA A CA 1
ATOM 690 C C . ALA A 1 89 ? -15.285 -13.463 7.478 1.00 89.31 89 ALA A C 1
ATOM 692 O O . ALA A 1 89 ? -15.140 -14.020 6.396 1.00 89.31 89 ALA A O 1
ATOM 693 N N . ASP A 1 90 ? -16.400 -13.590 8.200 1.00 93.50 90 ASP A N 1
ATOM 694 C CA . ASP A 1 90 ? -17.514 -14.466 7.826 1.00 93.50 90 ASP A CA 1
ATOM 695 C C . ASP A 1 90 ? -18.134 -14.071 6.480 1.00 93.50 90 ASP A C 1
ATOM 697 O O . ASP A 1 90 ? -18.423 -14.926 5.644 1.00 93.50 90 ASP A O 1
ATOM 701 N N . ARG A 1 91 ? -18.340 -12.764 6.243 1.00 93.56 91 ARG A N 1
ATOM 702 C CA . ARG A 1 91 ? -18.834 -12.274 4.943 1.00 93.56 91 ARG A CA 1
ATOM 703 C C . ARG A 1 91 ? -17.860 -12.589 3.814 1.00 93.56 91 ARG A C 1
ATOM 705 O O . ARG A 1 91 ? -18.314 -12.915 2.724 1.00 93.56 91 ARG A O 1
ATOM 712 N N . PHE A 1 92 ? -16.557 -12.468 4.067 1.00 91.00 92 PHE A N 1
ATOM 713 C CA . PHE A 1 92 ? -15.529 -12.797 3.087 1.00 91.00 92 PHE A CA 1
ATOM 714 C C . PHE A 1 92 ? -15.552 -14.291 2.756 1.00 91.00 92 PHE A C 1
ATOM 716 O O . PHE A 1 92 ? -15.755 -14.619 1.594 1.00 91.00 92 PHE A O 1
ATOM 723 N N . ALA A 1 93 ? -15.465 -15.173 3.758 1.00 92.88 93 ALA A N 1
ATOM 724 C CA . ALA A 1 93 ? -15.467 -16.627 3.570 1.00 92.88 93 ALA A CA 1
ATOM 725 C C . ALA A 1 93 ? -16.687 -17.106 2.763 1.00 92.88 93 ALA A C 1
ATOM 727 O O . ALA A 1 93 ? -16.551 -17.820 1.773 1.00 92.88 93 ALA A O 1
ATOM 728 N N . ARG A 1 94 ? -17.884 -16.601 3.098 1.00 94.50 94 ARG A N 1
ATOM 729 C CA . ARG A 1 94 ? -19.119 -16.900 2.350 1.00 94.50 94 ARG A CA 1
ATOM 730 C C . ARG A 1 94 ? -19.081 -16.457 0.887 1.00 94.50 94 ARG A C 1
ATOM 732 O O . ARG A 1 94 ? -19.773 -17.052 0.071 1.00 94.50 94 ARG A O 1
ATOM 739 N N . ALA A 1 95 ? -18.358 -15.384 0.572 1.00 93.44 95 ALA A N 1
ATOM 740 C CA . ALA A 1 95 ? -18.278 -14.843 -0.780 1.00 93.44 95 ALA A CA 1
ATOM 741 C C . ALA A 1 95 ? -17.227 -15.556 -1.641 1.00 93.44 95 ALA A C 1
ATOM 743 O O . ALA A 1 95 ? -17.441 -15.692 -2.843 1.00 93.44 95 ALA A O 1
ATOM 744 N N . VAL A 1 96 ? -16.108 -15.985 -1.046 1.00 91.31 96 VAL A N 1
ATOM 745 C CA . VAL A 1 96 ? -15.019 -16.656 -1.777 1.00 91.31 96 VAL A CA 1
ATOM 746 C C . VAL A 1 96 ? -15.167 -18.178 -1.847 1.00 91.31 96 VAL A C 1
ATOM 748 O O . VAL A 1 96 ? -14.563 -18.785 -2.723 1.00 91.31 96 VAL A O 1
ATOM 751 N N . GLY A 1 97 ? -16.042 -18.772 -1.027 1.00 75.12 97 GLY A N 1
ATOM 752 C CA . GLY A 1 97 ? -16.413 -20.186 -1.133 1.00 75.12 97 GLY A CA 1
ATOM 753 C C . GLY A 1 97 ? -15.405 -21.163 -0.528 1.00 75.12 97 GLY A C 1
ATOM 754 O O . GLY A 1 97 ? -15.333 -22.294 -1.004 1.00 75.12 97 GLY A O 1
ATOM 755 N N . ASP A 1 98 ? -14.663 -20.729 0.494 1.00 54.72 98 ASP A N 1
ATOM 756 C CA . ASP A 1 98 ? -13.781 -21.595 1.292 1.00 54.72 98 ASP A CA 1
ATOM 757 C C . ASP A 1 98 ? -14.562 -22.418 2.333 1.00 54.72 98 ASP A C 1
ATOM 759 O O . ASP A 1 98 ? -15.464 -21.846 2.999 1.00 54.72 98 ASP A O 1
#

Foldseek 3Di:
DVVVVVCCPVQQAHDPVVLLVVLLVQLVVCVVVQHFSCVLLVVLVVCQVVDDCPDPDPSRRDDRSVVNCVSCVVVCPPGDGGDDDPVNVVVVCVVVVD

Secondary structure (DSSP, 8-state):
-HHHHHHHHHHS-S-HHHHHHHHHHHHHHHHHTT--TTHHHHHHHHHHHT--TT-STHHHHS--HHHHHHHHHHHHTTPPPPPPPHHHHHHHHHHHT-

pLDDT: mean 85.23, std 13.51, range [53.38, 96.94]

Radius of gyration: 16.21 Å; chains: 1; bounding box: 28×34×46 Å